Protein AF-A0A7C4BPY7-F1 (afdb_monomer_lite)

Structure (mmCIF, N/CA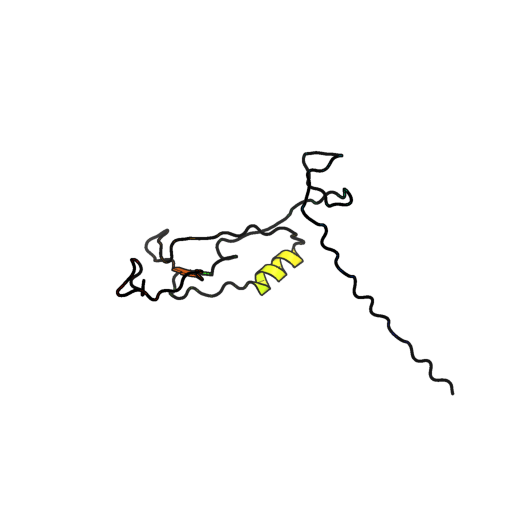/C/O backbone):
data_AF-A0A7C4BPY7-F1
#
_entry.id   AF-A0A7C4BPY7-F1
#
loop_
_atom_site.group_PDB
_atom_site.id
_atom_site.type_symbol
_atom_site.label_atom_id
_atom_site.label_alt_id
_atom_site.label_comp_id
_atom_site.label_asym_id
_atom_site.label_entity_id
_atom_site.label_seq_id
_atom_site.pdbx_PDB_ins_code
_atom_site.Cartn_x
_atom_site.Cartn_y
_atom_site.Cartn_z
_atom_site.occupancy
_atom_site.B_iso_or_equiv
_atom_site.auth_seq_id
_atom_site.auth_comp_id
_atom_site.auth_asym_id
_atom_site.auth_atom_id
_atom_site.pdbx_PDB_model_num
ATOM 1 N N . MET A 1 1 ? -60.120 -6.541 -10.949 1.00 37.84 1 MET A N 1
ATOM 2 C CA . MET A 1 1 ? -58.730 -6.942 -11.241 1.00 37.84 1 MET A CA 1
ATOM 3 C C . MET A 1 1 ? -57.842 -5.765 -10.867 1.00 37.84 1 MET A C 1
ATOM 5 O O . MET A 1 1 ? -57.747 -4.825 -11.639 1.00 37.84 1 MET A O 1
ATOM 9 N N . MET A 1 2 ? -57.350 -5.741 -9.625 1.00 36.25 2 MET A N 1
ATOM 10 C CA . MET A 1 2 ? -56.453 -4.701 -9.107 1.00 36.25 2 MET A CA 1
ATOM 11 C C . MET A 1 2 ? -55.034 -5.250 -9.175 1.00 36.25 2 MET A C 1
ATOM 13 O O . MET A 1 2 ? -54.755 -6.281 -8.569 1.00 36.25 2 MET A O 1
ATOM 17 N N . ILE A 1 3 ? -54.175 -4.584 -9.936 1.00 43.22 3 ILE A N 1
ATOM 18 C CA . ILE A 1 3 ? -52.746 -4.876 -9.981 1.00 43.22 3 ILE A CA 1
ATOM 19 C C . ILE A 1 3 ? -52.112 -3.997 -8.902 1.00 43.22 3 ILE A C 1
ATOM 21 O O . ILE A 1 3 ? -52.261 -2.777 -8.927 1.00 43.22 3 ILE A O 1
ATOM 25 N N . LEU A 1 4 ? -51.504 -4.637 -7.907 1.00 40.59 4 LEU A N 1
ATOM 26 C CA . LEU A 1 4 ? -50.766 -3.993 -6.829 1.00 40.59 4 LEU A CA 1
ATOM 27 C C . LEU A 1 4 ? -49.310 -3.860 -7.289 1.00 40.59 4 LEU A C 1
ATOM 29 O O . LEU A 1 4 ? -48.624 -4.868 -7.437 1.00 40.59 4 LEU A O 1
ATOM 33 N N . GLU A 1 5 ? -48.848 -2.638 -7.539 1.00 49.12 5 GLU A N 1
ATOM 34 C CA . GLU A 1 5 ? -47.431 -2.379 -7.805 1.00 49.12 5 GLU A CA 1
ATOM 35 C C . GLU A 1 5 ? -46.677 -2.313 -6.473 1.00 49.12 5 GLU A C 1
ATOM 37 O O . GLU A 1 5 ? -46.934 -1.453 -5.629 1.00 49.12 5 GLU A O 1
ATOM 42 N N . MET A 1 6 ? -45.763 -3.259 -6.263 1.00 48.81 6 MET A N 1
ATOM 43 C CA . MET A 1 6 ? -44.889 -3.297 -5.096 1.00 48.81 6 MET A CA 1
ATOM 44 C C . MET A 1 6 ? -43.634 -2.483 -5.421 1.00 48.81 6 MET A C 1
ATOM 46 O O . MET A 1 6 ? -42.742 -2.953 -6.123 1.00 48.81 6 MET A O 1
ATOM 50 N N . ILE A 1 7 ? -43.577 -1.240 -4.943 1.00 56.16 7 ILE A N 1
ATOM 51 C CA . ILE A 1 7 ? -42.385 -0.395 -5.071 1.00 56.16 7 ILE A CA 1
ATOM 52 C C . ILE A 1 7 ? -41.349 -0.889 -4.056 1.00 56.16 7 ILE A C 1
ATOM 54 O O . ILE A 1 7 ? -41.499 -0.690 -2.851 1.00 56.16 7 ILE A O 1
ATOM 58 N N . PHE A 1 8 ? -40.292 -1.541 -4.542 1.00 51.66 8 PHE A N 1
ATOM 59 C CA . PHE A 1 8 ? -39.089 -1.803 -3.755 1.00 51.66 8 PHE A CA 1
ATOM 60 C C . PHE A 1 8 ? -38.319 -0.487 -3.585 1.00 51.66 8 PHE A C 1
ATOM 62 O O . PHE A 1 8 ? -37.646 -0.018 -4.500 1.00 51.66 8 PHE A O 1
ATOM 69 N N . MET A 1 9 ? -38.430 0.123 -2.407 1.00 53.75 9 MET A N 1
ATOM 70 C CA . MET A 1 9 ? -37.537 1.201 -1.981 1.00 53.75 9 MET A CA 1
ATOM 71 C C . MET A 1 9 ? -36.185 0.580 -1.617 1.00 53.75 9 MET A C 1
ATOM 73 O O . MET A 1 9 ? -36.028 0.006 -0.542 1.00 53.75 9 MET A O 1
ATOM 77 N N . VAL A 1 10 ? -35.210 0.670 -2.521 1.00 53.56 10 VAL A N 1
ATOM 78 C CA . VAL A 1 10 ? -33.807 0.405 -2.187 1.00 53.56 10 VAL A CA 1
ATOM 79 C C . VAL A 1 10 ? -33.286 1.640 -1.461 1.00 53.56 10 VAL A C 1
ATOM 81 O O . VAL A 1 10 ? -33.034 2.675 -2.075 1.00 53.56 10 VAL A O 1
ATOM 84 N N . THR A 1 11 ? -33.167 1.561 -0.138 1.00 54.00 11 THR A N 1
ATOM 85 C CA . THR A 1 11 ? -32.473 2.586 0.642 1.00 54.00 11 THR A CA 1
ATOM 86 C C . THR A 1 11 ? -30.982 2.459 0.364 1.00 54.00 11 THR A C 1
ATOM 88 O O . THR A 1 11 ? -30.343 1.508 0.816 1.00 54.00 11 THR A O 1
ATOM 91 N N . LEU A 1 12 ? -30.423 3.408 -0.384 1.00 55.28 12 LEU A N 1
ATOM 92 C CA . LEU A 1 12 ? -28.982 3.614 -0.411 1.00 55.28 12 LEU A CA 1
ATOM 93 C C . LEU A 1 12 ? -28.589 4.092 0.988 1.00 55.28 12 LEU A C 1
ATOM 95 O O . LEU A 1 12 ? -28.959 5.193 1.391 1.00 55.28 12 LEU A O 1
ATOM 99 N N . ALA A 1 13 ? -27.911 3.244 1.761 1.00 57.44 13 ALA A N 1
ATOM 100 C CA . ALA A 1 13 ? -27.262 3.707 2.974 1.00 57.44 13 ALA A CA 1
ATOM 101 C C . ALA A 1 13 ? -26.201 4.726 2.546 1.00 57.44 13 ALA A C 1
ATOM 103 O O . ALA A 1 13 ? -25.224 4.362 1.890 1.00 57.44 13 ALA A O 1
ATOM 104 N N . GLU A 1 14 ? -26.401 6.003 2.874 1.00 55.84 14 GLU A N 1
ATOM 105 C CA . GLU A 1 14 ? -25.303 6.957 2.828 1.00 55.84 14 GLU A CA 1
ATOM 106 C C . GLU A 1 14 ? -24.265 6.477 3.838 1.00 55.84 14 GLU A C 1
ATOM 108 O O . GLU A 1 14 ? -24.469 6.546 5.052 1.00 55.84 14 GLU A O 1
ATOM 113 N N . TYR A 1 15 ? -23.162 5.926 3.337 1.00 59.84 15 TYR A N 1
ATOM 114 C CA . TYR A 1 15 ? -22.024 5.606 4.176 1.00 59.84 15 TYR A CA 1
ATOM 115 C C . TYR A 1 15 ? -21.367 6.929 4.568 1.00 59.84 15 TYR A C 1
ATOM 117 O O . TYR A 1 15 ? -20.473 7.433 3.887 1.00 59.84 15 TYR A O 1
ATOM 125 N N . SER A 1 16 ? -21.873 7.542 5.639 1.00 73.00 16 SER A N 1
ATOM 126 C CA . SER A 1 16 ? -21.231 8.707 6.230 1.00 73.00 16 SER A CA 1
ATOM 127 C C . SER A 1 16 ? -19.842 8.282 6.681 1.00 73.00 16 SER A C 1
ATOM 129 O O . SER A 1 16 ? -19.692 7.346 7.468 1.00 73.00 16 SER A O 1
ATOM 131 N N . ALA A 1 17 ? -18.815 8.963 6.176 1.00 77.75 17 ALA A N 1
ATOM 132 C CA . ALA A 1 17 ? -17.462 8.731 6.642 1.00 77.75 17 ALA A CA 1
ATOM 133 C C . ALA A 1 17 ? -17.425 8.916 8.167 1.00 77.75 17 ALA A C 1
ATOM 135 O O . ALA A 1 17 ? -17.873 9.938 8.687 1.00 77.75 17 ALA A O 1
ATOM 136 N N . MET A 1 18 ? -16.850 7.946 8.879 1.00 84.75 18 MET A N 1
ATOM 137 C CA . MET A 1 18 ? -16.722 7.966 10.345 1.00 84.75 18 MET A CA 1
ATOM 138 C C . MET A 1 18 ? -15.838 9.117 10.864 1.00 84.75 18 MET A C 1
ATOM 140 O O . MET A 1 18 ? -15.734 9.326 12.070 1.00 84.75 18 MET A O 1
ATOM 144 N N . GLY A 1 19 ? -15.202 9.869 9.960 1.00 87.94 19 GLY A N 1
ATOM 145 C CA . GLY A 1 19 ? -14.168 10.854 10.254 1.00 87.94 19 GLY A CA 1
ATOM 146 C C . GLY A 1 19 ? -12.832 10.209 10.643 1.00 87.94 19 GLY A C 1
ATOM 147 O O . GLY A 1 19 ? -12.679 8.989 10.565 1.00 87.94 19 GLY A O 1
ATOM 148 N N . PRO A 1 20 ? -11.828 11.019 11.021 1.00 94.00 20 PRO A N 1
ATOM 149 C CA . PRO A 1 20 ? -10.547 10.506 11.490 1.00 94.00 20 PRO A CA 1
ATOM 150 C C . PRO A 1 20 ? -10.704 9.696 12.780 1.00 94.00 20 PRO A C 1
ATOM 152 O O . PRO A 1 20 ? -11.425 10.109 13.688 1.00 94.00 20 PRO A O 1
ATOM 155 N N . LEU A 1 21 ? -9.968 8.589 12.883 1.00 95.62 21 LEU A N 1
ATOM 156 C CA . LEU A 1 21 ? -9.876 7.818 14.120 1.00 95.62 21 LEU A CA 1
ATOM 157 C C . LEU A 1 21 ? -9.234 8.656 15.232 1.00 95.62 21 LEU A C 1
ATOM 159 O O . LEU A 1 21 ? -8.247 9.361 15.009 1.00 95.62 21 LEU A O 1
ATOM 163 N N . LYS A 1 22 ? -9.775 8.540 16.442 1.00 96.25 22 LYS A N 1
ATOM 164 C CA . LYS A 1 22 ? -9.269 9.188 17.659 1.00 96.25 22 LYS A CA 1
ATOM 165 C C . LYS A 1 22 ? -8.825 8.133 18.661 1.00 96.25 22 LYS A C 1
ATOM 167 O O . LYS A 1 22 ? -9.180 6.967 18.538 1.00 96.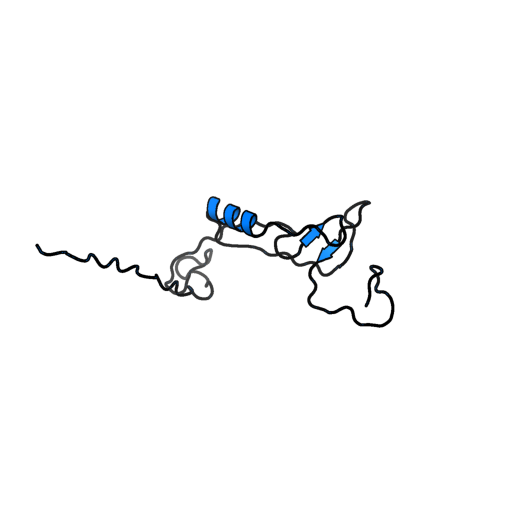25 22 LYS A O 1
ATOM 172 N N . VAL A 1 23 ? -8.045 8.527 19.662 1.00 97.31 23 VAL A N 1
ATOM 173 C CA . VAL A 1 23 ? -7.784 7.662 20.823 1.00 97.31 23 VAL A CA 1
ATOM 174 C C . VAL A 1 23 ? -9.097 7.492 21.599 1.00 97.31 23 VAL A C 1
ATOM 176 O O . VAL A 1 23 ? -9.793 8.479 21.820 1.00 97.31 23 VAL A O 1
ATOM 179 N N . SER A 1 24 ? -9.448 6.264 21.987 1.00 97.25 24 SER A N 1
ATOM 180 C CA . SER A 1 24 ? -10.655 5.983 22.779 1.00 97.25 24 SER A CA 1
ATOM 181 C C . SER A 1 24 ? -10.554 6.590 24.186 1.00 97.25 24 SER A C 1
ATOM 183 O O . SER A 1 24 ? -9.530 6.440 24.857 1.00 97.25 24 SER A O 1
ATOM 185 N N . GLU A 1 25 ? -11.625 7.253 24.638 1.00 96.25 25 GLU A N 1
ATOM 186 C CA . GLU A 1 25 ? -11.713 7.855 25.980 1.00 96.25 25 GLU A CA 1
ATOM 187 C C . GLU A 1 25 ? -11.825 6.792 27.085 1.00 96.25 25 GLU A C 1
ATOM 189 O O . GLU A 1 25 ? -11.195 6.926 28.134 1.00 96.25 25 GLU A O 1
ATOM 194 N N . ASP A 1 26 ? -12.552 5.700 26.823 1.00 96.06 26 ASP A N 1
ATOM 195 C CA . ASP A 1 26 ? -12.736 4.590 27.768 1.00 96.06 26 ASP A CA 1
ATOM 196 C C . ASP A 1 26 ? -11.463 3.746 27.937 1.00 96.06 26 ASP A C 1
ATOM 198 O O . ASP A 1 26 ? -11.197 3.196 29.010 1.00 96.06 26 ASP A O 1
ATOM 202 N N . ASN A 1 27 ? -10.666 3.607 26.870 1.00 96.88 27 ASN A N 1
ATOM 203 C CA . ASN A 1 27 ? -9.405 2.875 26.910 1.00 96.88 27 ASN A CA 1
ATOM 204 C C . ASN A 1 27 ? -8.392 3.409 25.878 1.00 96.88 27 ASN A C 1
ATOM 206 O O . ASN A 1 27 ? -8.471 3.051 24.699 1.00 96.88 27 ASN A O 1
ATOM 210 N N . PRO A 1 28 ? -7.343 4.136 26.309 1.00 97.00 28 PRO A N 1
ATOM 211 C CA . PRO A 1 28 ? -6.417 4.818 25.404 1.00 97.00 28 PRO A CA 1
ATOM 212 C C . PRO A 1 28 ? -5.486 3.883 24.612 1.00 97.00 28 PRO A C 1
ATOM 214 O O . PRO A 1 28 ? -4.629 4.350 23.866 1.00 97.00 28 PRO A O 1
ATOM 217 N N . ARG A 1 29 ? -5.616 2.557 24.768 1.00 97.19 29 ARG A N 1
ATOM 218 C CA . ARG A 1 29 ? -4.911 1.562 23.944 1.00 97.19 29 ARG A CA 1
ATOM 219 C C . ARG A 1 29 ? -5.582 1.313 22.593 1.00 97.19 29 ARG A C 1
ATOM 221 O O . ARG A 1 29 ? -4.974 0.662 21.748 1.00 97.19 29 ARG A O 1
ATOM 228 N N . TYR A 1 30 ? -6.814 1.781 22.404 1.00 97.44 30 TYR A N 1
ATOM 229 C CA . TYR A 1 30 ? -7.595 1.553 21.193 1.00 97.44 30 TYR A CA 1
ATOM 230 C C . TYR A 1 30 ? -7.917 2.856 20.466 1.00 97.44 30 TYR A C 1
ATOM 232 O O . TYR A 1 30 ? -7.967 3.932 21.067 1.00 97.44 30 TYR A O 1
ATOM 240 N N . PHE A 1 31 ? -8.183 2.732 19.168 1.00 97.50 31 PHE A N 1
ATOM 241 C CA . PHE A 1 31 ? -8.820 3.788 18.396 1.00 97.50 31 PHE A CA 1
ATOM 242 C C . PHE A 1 31 ? -10.340 3.732 18.556 1.00 97.50 31 PHE A C 1
ATOM 244 O O . PHE A 1 31 ? -10.902 2.668 18.817 1.00 97.50 31 PHE A O 1
ATOM 251 N N . ALA A 1 32 ? -10.998 4.868 18.361 1.00 96.50 32 ALA A N 1
ATOM 252 C CA . ALA A 1 32 ? -12.442 4.993 18.263 1.00 96.50 32 ALA A CA 1
ATOM 253 C C . ALA A 1 32 ? -12.842 5.904 17.094 1.00 96.50 32 ALA A C 1
ATOM 255 O O . ALA A 1 32 ? -12.054 6.751 16.657 1.00 96.50 32 ALA A O 1
ATOM 256 N N . ASP A 1 33 ? -14.058 5.713 16.588 1.00 93.50 33 ASP A N 1
ATOM 257 C CA . ASP A 1 33 ? -14.689 6.636 15.646 1.00 93.50 33 ASP A CA 1
ATOM 258 C C . ASP A 1 33 ? -15.247 7.890 16.351 1.00 93.50 33 ASP A C 1
ATOM 260 O O . ASP A 1 33 ? -15.042 8.112 17.548 1.00 93.50 33 ASP A O 1
ATOM 264 N N . ASN A 1 34 ? -15.933 8.749 15.593 1.00 91.69 34 ASN A N 1
ATOM 265 C CA . ASN A 1 34 ? -16.525 9.975 16.127 1.00 91.69 34 ASN A CA 1
ATOM 266 C C . ASN A 1 34 ? -17.668 9.748 17.128 1.00 91.69 34 ASN A C 1
ATOM 268 O O . ASN A 1 34 ? -17.929 10.657 17.914 1.00 91.69 34 ASN A O 1
ATOM 272 N N . ASP A 1 35 ? -18.295 8.570 17.130 1.00 91.00 35 ASP A N 1
ATOM 273 C CA . ASP A 1 35 ? -19.362 8.204 18.066 1.00 91.00 35 ASP A CA 1
ATOM 274 C C . ASP A 1 35 ? -18.805 7.527 19.334 1.00 91.00 35 ASP A C 1
ATOM 276 O O . ASP A 1 35 ? -19.558 7.143 20.229 1.00 91.00 35 ASP A O 1
ATOM 280 N N . GLY A 1 36 ? -17.476 7.379 19.429 1.00 91.81 36 GLY A N 1
ATOM 281 C CA . GLY A 1 36 ? -16.788 6.733 20.547 1.00 91.81 36 GLY A CA 1
ATOM 282 C C . GLY A 1 36 ? -16.725 5.208 20.436 1.00 91.81 36 GLY A C 1
ATOM 283 O O . GLY A 1 36 ? -16.214 4.545 21.342 1.00 91.81 36 GLY A O 1
ATOM 284 N N . LYS A 1 37 ? -17.189 4.620 19.327 1.00 93.81 37 LYS A N 1
ATOM 285 C CA . LYS A 1 37 ? -17.131 3.172 19.116 1.00 93.81 37 LYS A CA 1
ATOM 286 C C . LYS A 1 37 ? -15.694 2.748 18.841 1.00 93.81 37 LYS A C 1
ATOM 288 O O . LYS A 1 37 ? -15.038 3.266 17.941 1.00 93.81 37 LYS A O 1
ATOM 293 N N . VAL A 1 38 ? -15.219 1.754 19.591 1.00 96.44 38 VAL A N 1
ATOM 294 C CA . VAL A 1 38 ? -13.873 1.192 19.425 1.00 96.44 38 VAL A CA 1
ATOM 295 C C . VAL A 1 38 ? -13.706 0.554 18.045 1.00 96.44 38 VAL A C 1
ATOM 297 O O . VAL A 1 38 ? -14.515 -0.275 17.624 1.00 96.44 38 VAL A O 1
ATOM 300 N N . ILE A 1 39 ? -12.601 0.896 17.383 1.00 95.25 39 ILE A N 1
ATOM 301 C CA . ILE A 1 39 ? -12.173 0.343 16.100 1.00 95.25 39 ILE A CA 1
ATOM 302 C C . ILE A 1 39 ? -10.870 -0.430 16.311 1.00 95.25 39 ILE A C 1
ATOM 304 O O . ILE A 1 39 ? -9.833 0.133 16.670 1.00 95.25 39 ILE A O 1
ATOM 308 N N . TYR A 1 40 ? -10.921 -1.739 16.072 1.00 94.19 40 TYR A N 1
ATOM 309 C CA . TYR A 1 40 ? -9.745 -2.603 16.083 1.00 94.19 40 TYR A CA 1
ATOM 310 C C . TYR A 1 40 ? -9.197 -2.738 14.661 1.00 94.19 40 TYR A C 1
ATOM 312 O O . TYR A 1 40 ? -9.890 -3.238 13.774 1.00 94.19 40 TYR A O 1
ATOM 320 N N . LEU A 1 41 ? -7.972 -2.258 14.439 1.00 95.56 41 LEU A N 1
ATOM 321 C CA . LEU A 1 41 ? -7.348 -2.278 13.119 1.00 95.56 41 LEU A CA 1
ATOM 322 C C . LEU A 1 41 ? -6.768 -3.658 12.827 1.00 95.56 41 LEU A C 1
ATOM 324 O O . LEU A 1 41 ? -5.873 -4.125 13.531 1.00 95.56 41 LEU A O 1
ATOM 328 N N . THR A 1 42 ? -7.249 -4.280 11.758 1.00 96.62 42 THR A N 1
ATOM 329 C CA . THR A 1 42 ? -6.682 -5.512 11.213 1.00 96.62 42 THR A CA 1
ATOM 330 C C . THR A 1 42 ? -6.418 -5.314 9.732 1.00 96.62 42 THR A C 1
ATOM 332 O O . THR A 1 42 ? -7.224 -4.723 9.013 1.00 96.62 42 THR A O 1
ATOM 335 N N . GLY A 1 43 ? -5.260 -5.769 9.276 1.00 96.31 43 GLY A N 1
ATOM 336 C CA . GLY A 1 43 ? -4.827 -5.528 7.912 1.00 96.31 43 GLY A CA 1
ATOM 337 C C . GLY A 1 43 ? -3.729 -6.473 7.476 1.00 96.31 43 GLY A C 1
ATOM 338 O O . GLY A 1 43 ? -3.046 -7.081 8.302 1.00 96.31 43 GLY A O 1
ATOM 339 N N . ALA A 1 44 ? -3.522 -6.516 6.168 1.00 95.94 44 ALA A N 1
ATOM 340 C CA . ALA A 1 44 ? -2.408 -7.186 5.519 1.00 95.94 44 ALA A CA 1
ATOM 341 C C . ALA A 1 44 ? -1.736 -6.219 4.541 1.00 95.94 44 ALA A C 1
ATOM 343 O O . ALA A 1 44 ? -2.368 -5.282 4.054 1.00 95.94 44 ALA A O 1
ATOM 344 N N . HIS A 1 45 ? -0.457 -6.427 4.233 1.00 96.00 45 HIS A N 1
ATOM 345 C CA . HIS A 1 45 ? 0.258 -5.602 3.261 1.00 96.00 45 HIS A CA 1
ATOM 346 C C . HIS A 1 45 ? 1.297 -6.399 2.477 1.00 96.00 45 HIS A C 1
ATOM 348 O O . HIS A 1 45 ? 1.854 -7.382 2.967 1.00 96.00 45 HIS A O 1
ATOM 354 N N . THR A 1 46 ? 1.628 -5.903 1.288 1.00 94.25 46 THR A N 1
ATOM 355 C CA . THR A 1 46 ? 2.764 -6.364 0.477 1.00 94.25 46 THR A CA 1
ATOM 356 C C . THR A 1 46 ? 3.614 -5.153 0.082 1.00 94.25 46 THR A C 1
ATOM 358 O O . THR A 1 46 ? 3.232 -4.019 0.362 1.00 94.25 46 THR A O 1
ATOM 361 N N . TRP A 1 47 ? 4.771 -5.368 -0.543 1.00 93.62 47 TRP A N 1
ATOM 362 C CA . TRP A 1 47 ? 5.584 -4.270 -1.082 1.00 93.62 47 TRP A CA 1
ATOM 363 C C . TRP A 1 47 ? 4.917 -3.567 -2.269 1.00 93.62 47 TRP A C 1
ATOM 365 O O . TRP A 1 47 ? 5.111 -2.371 -2.461 1.00 93.62 47 TRP A O 1
ATOM 375 N N . ASN A 1 48 ? 4.104 -4.301 -3.028 1.00 95.12 48 ASN A N 1
ATOM 376 C CA . ASN A 1 48 ? 3.611 -3.865 -4.330 1.00 95.12 48 ASN A CA 1
ATOM 377 C C . ASN A 1 48 ? 2.216 -3.228 -4.273 1.00 95.12 48 ASN A C 1
ATOM 379 O O . ASN A 1 48 ? 1.679 -2.811 -5.291 1.00 95.12 48 ASN A O 1
ATOM 383 N N . ASN A 1 49 ? 1.601 -3.160 -3.090 1.00 94.62 49 ASN A N 1
ATOM 384 C CA . ASN A 1 49 ? 0.214 -2.716 -2.939 1.00 94.62 49 ASN A CA 1
ATOM 385 C C . ASN A 1 49 ? 0.009 -1.197 -3.124 1.00 94.62 49 ASN A C 1
ATOM 387 O O . ASN A 1 49 ? -1.109 -0.718 -2.964 1.00 94.62 49 ASN A O 1
ATOM 391 N N . LEU A 1 50 ? 1.064 -0.443 -3.449 1.00 95.25 50 LEU A N 1
ATOM 392 C CA . LEU A 1 50 ? 0.994 0.966 -3.865 1.00 95.25 50 LEU A CA 1
ATOM 393 C C . LEU A 1 50 ? 1.734 1.236 -5.179 1.00 95.25 50 LEU A C 1
ATOM 395 O O . LEU A 1 50 ? 1.283 2.063 -5.968 1.00 95.25 50 LEU A O 1
ATOM 399 N N . LYS A 1 51 ? 2.883 0.588 -5.394 1.00 94.88 51 LYS A N 1
ATOM 400 C CA . LYS A 1 51 ? 3.658 0.673 -6.634 1.00 94.88 51 LYS A CA 1
ATOM 401 C C . LYS A 1 51 ? 3.899 -0.717 -7.182 1.00 94.88 51 LYS A C 1
ATOM 403 O O . LYS A 1 51 ? 4.272 -1.612 -6.431 1.00 94.88 51 LYS A O 1
ATOM 408 N N . ASP A 1 52 ? 3.782 -0.866 -8.489 1.00 96.62 52 ASP A N 1
ATOM 409 C CA . ASP A 1 52 ? 4.170 -2.085 -9.175 1.00 96.62 52 ASP A CA 1
ATOM 410 C C . ASP A 1 52 ? 5.680 -2.256 -9.052 1.00 96.62 52 ASP A C 1
ATOM 412 O O . ASP A 1 52 ? 6.444 -1.332 -9.337 1.00 96.62 52 ASP A O 1
ATOM 416 N N . MET A 1 53 ? 6.124 -3.430 -8.598 1.00 95.56 53 MET A N 1
ATOM 417 C CA . MET A 1 53 ? 7.544 -3.755 -8.487 1.00 95.56 53 MET A CA 1
ATOM 418 C C . MET A 1 53 ? 7.818 -5.155 -9.026 1.00 95.56 53 MET A C 1
ATOM 420 O O . MET A 1 53 ? 7.089 -6.104 -8.732 1.00 95.56 53 MET A O 1
ATOM 424 N N . GLY A 1 54 ? 8.889 -5.314 -9.798 1.00 94.81 54 GLY A N 1
ATOM 425 C CA . GLY A 1 54 ? 9.201 -6.600 -10.416 1.00 94.81 54 GLY A CA 1
ATOM 426 C C . GLY A 1 54 ? 10.521 -6.618 -11.172 1.00 94.81 54 GLY A C 1
ATOM 427 O O . GLY A 1 54 ? 11.215 -5.615 -11.279 1.00 94.81 54 GLY A O 1
ATOM 428 N N . ASN A 1 55 ? 10.874 -7.783 -11.707 1.00 95.06 55 ASN A N 1
ATOM 429 C CA . ASN A 1 55 ? 12.125 -8.016 -12.441 1.00 95.06 55 ASN A CA 1
ATOM 430 C C . ASN A 1 55 ? 12.057 -7.644 -13.938 1.00 95.06 55 ASN A C 1
ATOM 432 O O . ASN A 1 55 ? 12.993 -7.912 -14.690 1.00 95.06 55 ASN A O 1
ATOM 436 N N . THR A 1 56 ? 10.946 -7.052 -14.373 1.00 95.25 56 THR A N 1
ATOM 437 C CA . THR A 1 56 ? 10.672 -6.616 -15.747 1.00 95.25 56 THR A CA 1
ATOM 438 C C . THR A 1 56 ? 10.527 -5.101 -15.797 1.00 95.25 56 THR A C 1
ATOM 440 O O . THR A 1 56 ? 10.277 -4.475 -14.770 1.00 95.25 56 THR A O 1
ATOM 443 N N . ASP A 1 57 ? 10.721 -4.519 -16.980 1.00 93.50 57 ASP A N 1
ATOM 444 C CA . ASP A 1 57 ? 10.593 -3.081 -17.211 1.00 93.50 57 ASP A CA 1
ATOM 445 C C . ASP A 1 57 ? 9.691 -2.821 -18.438 1.00 93.50 57 ASP A C 1
ATOM 447 O O . ASP A 1 57 ? 10.149 -3.041 -19.566 1.00 93.50 57 ASP A O 1
ATOM 451 N N . PRO A 1 58 ? 8.419 -2.408 -18.256 1.00 94.06 58 PRO A N 1
ATOM 452 C CA . PRO A 1 58 ? 7.753 -2.117 -16.979 1.00 94.06 58 PRO A CA 1
ATOM 453 C C . PRO A 1 58 ? 7.543 -3.361 -16.093 1.00 94.06 58 PRO A C 1
ATOM 455 O O . PRO A 1 58 ? 7.435 -4.472 -16.628 1.00 94.06 58 PRO A O 1
ATOM 458 N N . PRO A 1 59 ? 7.481 -3.217 -14.754 1.00 96.25 59 PRO A N 1
ATOM 459 C CA . PRO A 1 59 ? 7.096 -4.307 -13.870 1.00 96.25 59 PRO A CA 1
ATOM 460 C C . PRO A 1 59 ? 5.654 -4.749 -14.144 1.00 96.25 59 PRO A C 1
ATOM 462 O O . PRO A 1 59 ? 4.815 -3.998 -14.637 1.00 96.25 59 PRO A O 1
ATOM 465 N N . ARG A 1 60 ? 5.344 -6.001 -13.803 1.00 96.69 60 ARG A N 1
ATOM 466 C CA . ARG A 1 60 ? 3.973 -6.507 -13.892 1.00 96.69 60 ARG A CA 1
ATOM 467 C C . ARG A 1 60 ? 3.061 -5.717 -12.949 1.00 96.69 60 ARG A C 1
ATOM 469 O O . ARG A 1 60 ? 3.373 -5.611 -11.764 1.00 96.69 60 ARG A O 1
ATOM 476 N N . ALA A 1 61 ? 1.914 -5.290 -13.474 1.00 96.94 61 ALA A N 1
ATOM 477 C CA . ALA A 1 61 ? 0.853 -4.673 -12.691 1.00 96.94 61 ALA A CA 1
ATOM 478 C C . ALA A 1 61 ? 0.413 -5.573 -11.525 1.00 96.94 61 ALA A C 1
ATOM 480 O O . ALA A 1 61 ? 0.180 -6.778 -11.702 1.00 96.94 61 ALA A O 1
ATOM 481 N N . PHE A 1 62 ? 0.309 -4.985 -10.340 1.00 96.69 62 PHE A N 1
ATOM 482 C CA . PHE A 1 62 ? -0.225 -5.617 -9.148 1.00 96.69 62 PHE A CA 1
ATOM 483 C C . PHE A 1 62 ? -1.731 -5.846 -9.310 1.00 96.69 62 PHE A C 1
ATOM 485 O O . PHE A 1 62 ? -2.468 -4.964 -9.749 1.00 96.69 62 PHE A O 1
ATOM 492 N N . ASP A 1 63 ? -2.191 -7.042 -8.947 1.00 97.38 63 ASP A N 1
ATOM 493 C CA . ASP A 1 63 ? -3.614 -7.380 -8.947 1.00 97.38 63 ASP A CA 1
ATOM 494 C C . ASP A 1 63 ? -4.297 -6.734 -7.734 1.00 97.38 63 ASP A C 1
ATOM 496 O O . ASP A 1 63 ? -4.423 -7.334 -6.665 1.00 97.38 63 ASP A O 1
ATOM 500 N N . TYR A 1 64 ? -4.645 -5.455 -7.880 1.00 96.62 64 TYR A N 1
ATOM 501 C CA . TYR A 1 64 ? -5.222 -4.676 -6.790 1.00 96.62 64 TYR A CA 1
ATOM 502 C C . TYR A 1 64 ? -6.650 -5.119 -6.463 1.00 96.62 64 TYR A C 1
ATOM 504 O O . TYR A 1 64 ? -7.011 -5.135 -5.292 1.00 96.62 64 TYR A O 1
ATOM 512 N N . GLU A 1 65 ? -7.435 -5.526 -7.464 1.00 98.06 65 GLU A N 1
ATOM 513 C CA . GLU A 1 65 ? -8.792 -6.049 -7.257 1.00 98.06 65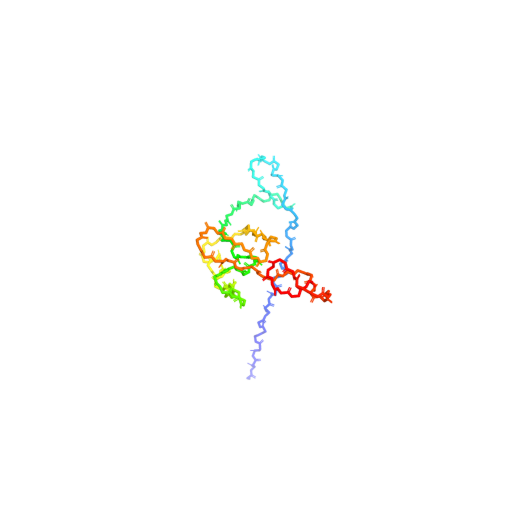 GLU A CA 1
ATOM 514 C C . GLU A 1 65 ? -8.747 -7.347 -6.447 1.00 98.06 65 GLU A C 1
ATOM 516 O O . GLU A 1 65 ? -9.340 -7.408 -5.373 1.00 98.06 65 GLU A O 1
ATOM 521 N N . GLY A 1 66 ? -7.935 -8.327 -6.864 1.00 98.12 66 GLY A N 1
ATOM 522 C CA . GLY A 1 66 ? -7.764 -9.567 -6.104 1.00 98.12 66 GLY A CA 1
ATOM 523 C C . GLY A 1 66 ? -7.182 -9.344 -4.703 1.00 98.12 66 GLY A C 1
ATOM 524 O O . GLY A 1 66 ? -7.497 -10.078 -3.765 1.00 98.12 66 GLY A O 1
ATOM 525 N N . TYR A 1 67 ? -6.356 -8.310 -4.518 1.00 97.62 67 TYR A N 1
ATOM 526 C CA . TYR A 1 67 ? -5.892 -7.910 -3.191 1.00 97.62 67 TYR A CA 1
ATOM 527 C C . TYR A 1 67 ? -7.019 -7.343 -2.319 1.00 97.62 67 TYR A C 1
ATOM 529 O O . TYR A 1 67 ? -7.078 -7.689 -1.142 1.00 97.62 67 TYR A O 1
ATOM 537 N N . LEU A 1 68 ? -7.911 -6.509 -2.862 1.00 97.44 68 LEU A N 1
ATOM 538 C CA . LEU A 1 68 ? -9.075 -6.009 -2.123 1.00 97.44 68 LEU A CA 1
ATOM 539 C C . LEU A 1 68 ? -10.045 -7.142 -1.771 1.00 97.44 68 LEU A C 1
ATOM 541 O O . LEU A 1 68 ? -10.445 -7.225 -0.613 1.00 97.44 68 LEU A O 1
ATOM 545 N N . ASP A 1 69 ? -10.324 -8.053 -2.708 1.00 98.38 69 ASP A N 1
ATOM 546 C CA . ASP A 1 69 ? -11.148 -9.244 -2.460 1.00 98.38 69 ASP A CA 1
ATOM 547 C C . ASP A 1 69 ? -10.573 -10.081 -1.308 1.00 98.38 69 ASP A C 1
ATOM 549 O O . ASP A 1 69 ? -11.289 -10.472 -0.387 1.00 98.38 69 ASP A O 1
ATOM 553 N N . PHE A 1 70 ? -9.252 -10.290 -1.303 1.00 97.75 70 PHE A N 1
ATOM 554 C CA . PHE A 1 70 ? -8.552 -10.959 -0.208 1.00 97.75 70 PHE A CA 1
ATOM 555 C C . PHE A 1 70 ? -8.719 -10.217 1.130 1.00 97.75 70 PHE A C 1
ATOM 557 O O . PHE A 1 70 ? -8.956 -10.841 2.164 1.00 97.75 70 PHE A O 1
ATOM 564 N N . LEU A 1 71 ? -8.592 -8.886 1.149 1.00 97.81 71 LEU A N 1
ATOM 565 C CA . LEU A 1 71 ? -8.773 -8.115 2.382 1.00 97.81 71 LEU A CA 1
ATOM 566 C C . LEU A 1 71 ? -10.209 -8.224 2.910 1.00 97.81 71 LEU A C 1
ATOM 568 O O . LEU A 1 71 ? -10.392 -8.379 4.119 1.00 97.81 71 LEU A O 1
ATOM 572 N N . GLU A 1 72 ? -11.206 -8.175 2.028 1.00 97.56 72 GLU A N 1
ATOM 573 C CA . GLU A 1 72 ? -12.612 -8.350 2.393 1.00 97.56 72 GLU A CA 1
ATOM 574 C C . GLU A 1 72 ? -12.892 -9.761 2.920 1.00 97.56 72 GLU A C 1
ATOM 576 O O . GLU A 1 72 ? -13.494 -9.900 3.987 1.00 97.56 72 GLU A O 1
ATOM 581 N N . GLU A 1 73 ? -12.388 -10.803 2.247 1.00 98.31 73 GLU A N 1
ATOM 582 C CA . GLU A 1 73 ? -12.552 -12.206 2.653 1.00 98.31 73 GLU A CA 1
ATOM 583 C C . GLU A 1 73 ? -12.081 -12.443 4.099 1.00 98.31 73 GLU A C 1
ATOM 585 O O . GLU A 1 73 ? -12.733 -13.150 4.874 1.00 98.31 73 GLU A O 1
ATOM 590 N N . TYR A 1 74 ? -10.984 -11.793 4.502 1.00 97.56 74 TYR A N 1
ATOM 591 C CA . TYR A 1 74 ? -10.418 -11.901 5.849 1.00 97.56 74 TYR A CA 1
ATOM 592 C C . TYR A 1 74 ? -10.842 -10.780 6.814 1.00 97.56 74 TYR A C 1
ATOM 594 O O . TYR A 1 74 ? -10.322 -10.709 7.930 1.00 97.56 74 TYR A O 1
ATOM 602 N N . ASN A 1 75 ? -11.834 -9.958 6.451 1.00 96.94 75 ASN A N 1
ATOM 603 C CA . ASN A 1 75 ? -12.383 -8.865 7.267 1.00 96.94 75 ASN A CA 1
ATOM 604 C C . ASN A 1 75 ? -11.337 -7.817 7.703 1.00 96.94 75 ASN A C 1
ATOM 606 O O . ASN A 1 75 ? -11.381 -7.290 8.820 1.00 96.94 75 ASN A O 1
ATOM 610 N N . HIS A 1 76 ? -10.385 -7.508 6.825 1.00 98.06 76 HIS A N 1
ATOM 611 C CA . HIS A 1 76 ? -9.418 -6.439 7.036 1.00 98.06 76 HIS A CA 1
ATOM 612 C C . HIS A 1 76 ? -10.041 -5.058 6.802 1.00 98.06 76 HIS A C 1
ATOM 614 O O . HIS A 1 76 ? -10.809 -4.841 5.872 1.00 98.06 76 HIS A O 1
ATOM 620 N N . ASN A 1 77 ? -9.684 -4.098 7.656 1.00 95.50 77 ASN A N 1
ATOM 621 C CA . ASN A 1 77 ? -10.199 -2.722 7.643 1.00 95.50 77 ASN A CA 1
ATOM 622 C C . ASN A 1 77 ? -9.082 -1.665 7.597 1.00 95.50 77 ASN A C 1
ATOM 624 O O . ASN A 1 77 ? -9.334 -0.469 7.747 1.00 95.50 77 ASN A O 1
ATOM 628 N N . PHE A 1 78 ? -7.838 -2.109 7.416 1.00 95.69 78 PHE A N 1
ATOM 629 C CA . PHE A 1 78 ? -6.651 -1.273 7.375 1.00 95.69 78 PHE A CA 1
ATOM 630 C C . PHE A 1 78 ? -5.671 -1.783 6.316 1.00 95.69 78 PHE A C 1
ATOM 632 O O . PHE A 1 78 ? -5.390 -2.978 6.236 1.00 95.69 78 PHE A O 1
ATOM 639 N N . ILE A 1 79 ? -5.092 -0.858 5.548 1.00 95.94 79 ILE A N 1
ATOM 640 C CA . ILE A 1 79 ? -4.045 -1.145 4.567 1.00 95.94 79 ILE A CA 1
ATOM 641 C C . ILE A 1 79 ? -2.833 -0.272 4.877 1.00 95.94 79 ILE A C 1
ATOM 643 O O . ILE A 1 79 ? -2.932 0.954 4.930 1.00 95.94 79 ILE A O 1
ATOM 647 N N . ARG A 1 80 ? -1.662 -0.899 5.030 1.00 95.62 80 ARG A N 1
ATOM 648 C CA . ARG A 1 80 ? -0.375 -0.194 5.004 1.00 95.62 80 ARG A CA 1
ATOM 649 C C . ARG A 1 80 ? 0.165 -0.211 3.580 1.00 95.62 80 ARG A C 1
ATOM 651 O O . ARG A 1 80 ? 0.395 -1.283 3.029 1.00 95.62 80 ARG A O 1
ATOM 658 N N . LEU A 1 81 ? 0.418 0.968 3.033 1.00 95.56 81 LEU A N 1
ATOM 659 C CA . LEU A 1 81 ? 0.977 1.155 1.698 1.00 95.56 81 LEU A CA 1
ATOM 660 C C . LEU A 1 81 ? 2.484 1.430 1.784 1.00 95.56 81 LEU A C 1
ATOM 662 O O . LEU A 1 81 ? 2.927 2.169 2.668 1.00 95.56 81 LEU A O 1
ATOM 666 N N . TRP A 1 82 ? 3.265 0.847 0.873 1.00 92.12 82 TRP A N 1
ATOM 667 C CA . TRP A 1 82 ? 4.710 1.068 0.773 1.00 92.12 82 TRP A CA 1
ATOM 668 C C . TRP A 1 82 ? 5.060 1.806 -0.516 1.00 92.12 82 TRP A C 1
ATOM 670 O O . TRP A 1 82 ? 4.747 1.349 -1.607 1.00 92.12 82 TRP A O 1
ATOM 680 N N . THR A 1 83 ? 5.730 2.952 -0.397 1.00 91.94 83 THR A N 1
ATOM 681 C CA . THR A 1 83 ? 6.327 3.639 -1.551 1.00 91.94 83 THR A CA 1
ATOM 682 C C . THR A 1 83 ? 7.797 3.255 -1.697 1.00 91.94 83 THR A C 1
ATOM 684 O O . THR A 1 83 ? 8.431 2.787 -0.749 1.00 91.94 83 THR A O 1
ATOM 687 N N . TRP A 1 84 ? 8.319 3.455 -2.906 1.00 92.94 84 TRP A N 1
ATOM 688 C CA . TRP A 1 84 ? 9.724 3.294 -3.245 1.00 92.94 84 TRP A CA 1
ATOM 689 C C . TRP A 1 84 ? 10.150 4.388 -4.223 1.00 92.94 84 TRP A C 1
ATOM 691 O O . TRP A 1 84 ? 9.482 4.627 -5.233 1.00 92.94 84 TRP A O 1
ATOM 701 N N . GLU A 1 85 ? 11.248 5.073 -3.927 1.00 92.50 85 GLU A N 1
ATOM 702 C CA . GLU A 1 85 ? 11.690 6.265 -4.662 1.00 92.50 85 GLU A CA 1
ATOM 703 C C . GLU A 1 85 ? 12.738 5.938 -5.736 1.00 92.50 85 GLU A C 1
ATOM 705 O O . GLU A 1 85 ? 13.043 6.777 -6.582 1.00 92.50 85 GLU A O 1
ATOM 710 N N . LEU A 1 86 ? 13.265 4.709 -5.737 1.00 93.50 86 LEU A N 1
ATOM 711 C CA . LEU A 1 86 ? 14.216 4.229 -6.737 1.00 93.50 86 LEU A CA 1
ATOM 712 C C . LEU A 1 86 ? 13.479 3.581 -7.909 1.00 93.50 86 LEU A C 1
ATOM 714 O O . LEU A 1 86 ? 12.752 2.607 -7.732 1.00 93.50 86 LEU A O 1
ATOM 718 N N . THR A 1 87 ? 13.718 4.084 -9.118 1.00 94.06 87 THR A N 1
ATOM 719 C CA . THR A 1 87 ? 13.109 3.565 -10.356 1.00 94.06 87 THR A CA 1
ATOM 720 C C . THR A 1 87 ? 13.657 2.199 -10.756 1.00 94.06 87 THR A C 1
ATOM 722 O O . THR A 1 87 ? 12.969 1.407 -11.397 1.00 94.06 87 THR A O 1
ATOM 725 N N . LYS A 1 88 ? 14.897 1.925 -10.348 1.00 94.25 88 LYS A N 1
ATOM 726 C CA . LYS A 1 88 ? 15.622 0.679 -10.556 1.00 94.25 88 LYS A CA 1
ATOM 727 C C . LYS A 1 88 ? 16.558 0.444 -9.375 1.00 94.25 88 LYS A C 1
ATOM 729 O O . LYS A 1 88 ? 17.318 1.336 -9.001 1.00 94.25 88 LYS A O 1
ATOM 734 N N . PHE A 1 89 ? 16.520 -0.745 -8.792 1.00 93.81 89 PHE A N 1
ATOM 735 C CA . PHE A 1 89 ? 17.351 -1.137 -7.653 1.00 93.81 89 PHE A CA 1
ATOM 736 C C . PHE A 1 89 ? 17.649 -2.642 -7.697 1.00 93.81 89 PHE A C 1
ATOM 738 O O . PHE A 1 89 ? 17.257 -3.332 -8.635 1.00 93.81 89 PHE A O 1
ATOM 745 N N . ARG A 1 90 ? 18.407 -3.152 -6.723 1.00 92.25 90 ARG A N 1
ATOM 746 C CA . ARG A 1 90 ? 18.794 -4.566 -6.627 1.00 92.25 90 ARG A CA 1
ATOM 747 C C . ARG A 1 90 ? 18.734 -5.011 -5.170 1.00 92.25 90 ARG A C 1
ATOM 749 O O . ARG A 1 90 ? 19.362 -4.370 -4.330 1.00 92.25 90 ARG A O 1
ATOM 756 N N . TYR A 1 91 ? 17.998 -6.082 -4.882 1.00 85.00 91 TYR A N 1
ATOM 757 C CA . TYR A 1 91 ? 18.138 -6.823 -3.617 1.00 85.00 91 TYR A CA 1
ATOM 758 C C . TYR A 1 91 ? 19.104 -8.002 -3.762 1.00 85.00 91 TYR A C 1
ATOM 760 O O . TYR A 1 91 ? 19.737 -8.404 -2.791 1.00 85.00 91 TYR A O 1
ATOM 768 N N . ASP A 1 92 ? 19.225 -8.526 -4.980 1.00 89.06 92 ASP A N 1
ATOM 769 C CA . ASP A 1 92 ? 20.065 -9.654 -5.353 1.00 89.06 92 ASP A CA 1
ATOM 770 C C . ASP A 1 92 ? 20.790 -9.361 -6.685 1.00 89.06 92 ASP A C 1
ATOM 772 O O . ASP A 1 92 ? 20.984 -8.206 -7.081 1.00 89.06 92 ASP A O 1
ATOM 776 N N . GLU A 1 93 ? 21.231 -10.403 -7.387 1.00 90.81 93 GLU A N 1
ATOM 777 C CA . GLU A 1 93 ? 21.907 -10.281 -8.682 1.00 90.81 93 GLU A CA 1
ATOM 778 C C . GLU A 1 93 ? 20.992 -9.764 -9.810 1.00 90.81 93 GLU A C 1
ATOM 780 O O . GLU A 1 93 ? 21.481 -9.349 -10.867 1.00 90.81 93 GLU A O 1
ATOM 785 N N . ASN A 1 94 ? 19.675 -9.711 -9.595 1.00 93.12 94 ASN A N 1
ATOM 786 C CA . ASN A 1 94 ? 18.680 -9.250 -10.557 1.00 93.12 94 ASN A CA 1
ATOM 787 C C . ASN A 1 94 ? 18.277 -7.794 -10.303 1.00 93.12 94 ASN A C 1
ATOM 789 O O . ASN A 1 94 ? 18.311 -7.281 -9.185 1.00 93.12 94 ASN A O 1
ATOM 793 N N . ALA A 1 95 ? 17.945 -7.085 -11.382 1.00 93.75 95 ALA A N 1
ATOM 794 C CA . ALA A 1 95 ? 17.407 -5.736 -11.281 1.00 93.75 95 ALA A CA 1
ATOM 795 C C . ALA A 1 95 ? 15.913 -5.808 -10.967 1.00 93.75 95 ALA A C 1
ATOM 797 O O . ALA A 1 95 ? 15.185 -6.564 -11.607 1.00 93.75 95 ALA A O 1
ATOM 798 N N . THR A 1 96 ? 15.475 -4.971 -10.036 1.00 95.69 96 THR A N 1
ATOM 799 C CA . THR A 1 96 ? 14.071 -4.723 -9.731 1.00 95.69 96 THR A CA 1
ATOM 800 C C . THR A 1 96 ? 13.714 -3.317 -10.184 1.00 95.69 96 THR A C 1
ATOM 802 O O . THR A 1 96 ? 14.449 -2.362 -9.924 1.00 95.69 96 THR A O 1
ATOM 805 N N . TYR A 1 97 ? 12.587 -3.198 -10.863 1.00 95.62 97 TYR A N 1
ATOM 806 C CA . TYR A 1 97 ? 12.015 -1.956 -11.357 1.00 95.62 97 TYR A CA 1
ATOM 807 C C . TYR A 1 97 ? 10.775 -1.627 -10.538 1.00 95.62 97 TYR A C 1
ATOM 809 O O . TYR A 1 97 ? 10.110 -2.540 -10.045 1.00 95.62 97 TYR A O 1
ATOM 817 N N . ALA A 1 98 ? 10.486 -0.339 -10.379 1.00 95.81 98 ALA A N 1
ATOM 818 C CA . ALA A 1 98 ? 9.291 0.142 -9.700 1.00 95.81 98 ALA A CA 1
ATOM 819 C C . ALA A 1 98 ? 8.596 1.209 -10.547 1.00 95.81 98 ALA A C 1
ATOM 821 O O . ALA A 1 98 ? 9.280 2.008 -11.181 1.00 95.81 98 ALA A O 1
ATOM 822 N N . GLU A 1 99 ? 7.267 1.254 -10.543 1.00 94.81 99 GLU A N 1
ATOM 823 C CA . GLU A 1 99 ? 6.464 2.314 -11.169 1.00 94.81 99 GLU A CA 1
ATOM 824 C C . GLU A 1 99 ? 5.032 2.333 -10.575 1.00 94.81 99 GLU A C 1
ATOM 826 O O . GLU A 1 99 ? 4.673 1.395 -9.869 1.00 94.81 99 GLU A O 1
ATOM 831 N N . PRO A 1 100 ? 4.205 3.380 -10.774 1.00 93.75 100 PRO A N 1
ATOM 832 C CA . PRO A 1 100 ? 4.484 4.641 -11.458 1.00 93.75 100 PRO A CA 1
ATOM 833 C C . PRO A 1 100 ? 5.268 5.640 -10.591 1.00 93.75 100 PRO A C 1
ATOM 835 O O . PRO A 1 100 ? 5.405 5.509 -9.369 1.00 93.75 100 PRO A O 1
ATOM 838 N N . PHE A 1 101 ? 5.763 6.693 -11.243 1.00 93.25 101 PHE A N 1
ATOM 839 C CA . PHE A 1 101 ? 6.313 7.874 -10.582 1.00 93.25 1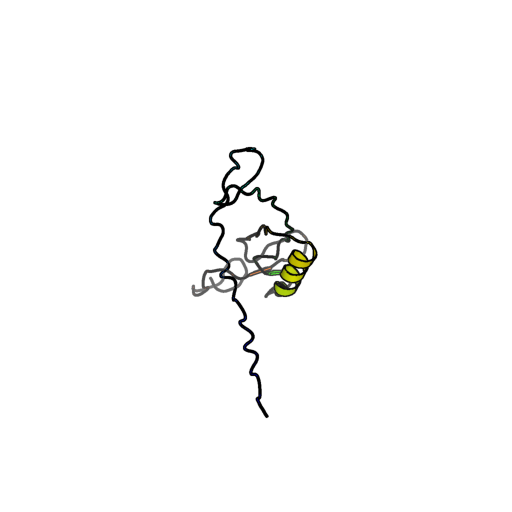01 PHE A CA 1
ATOM 840 C C . PHE A 1 101 ? 5.568 9.136 -11.019 1.00 93.25 101 PHE A C 1
ATOM 842 O O . PHE A 1 101 ? 5.174 9.233 -12.179 1.00 93.25 101 PHE A O 1
ATOM 849 N N . PRO A 1 102 ? 5.381 10.113 -10.113 1.00 91.75 102 PRO A N 1
ATOM 850 C CA . PRO A 1 102 ? 4.559 11.289 -10.392 1.00 91.75 102 PRO A CA 1
ATOM 851 C C . PRO A 1 102 ? 5.240 12.323 -11.303 1.00 91.75 102 PRO A C 1
ATOM 853 O O . PRO A 1 102 ? 4.594 13.280 -11.723 1.00 91.75 102 PRO A O 1
ATOM 856 N N . TRP A 1 103 ? 6.534 12.173 -11.594 1.00 89.56 103 TRP A N 1
ATOM 857 C CA . TRP A 1 103 ? 7.284 13.098 -12.441 1.00 89.56 103 TRP A CA 1
ATOM 858 C C . TRP A 1 103 ? 7.375 12.606 -13.886 1.00 89.56 103 TRP A C 1
ATOM 860 O O . TRP A 1 103 ? 7.577 11.422 -14.158 1.00 89.56 103 TRP A O 1
ATOM 870 N N . GLN A 1 104 ? 7.271 13.548 -14.823 1.00 89.00 104 GLN A N 1
ATOM 871 C CA . GLN A 1 104 ? 7.532 13.292 -16.236 1.00 89.00 104 GLN A CA 1
ATOM 872 C C . GLN A 1 104 ? 9.036 13.285 -16.514 1.00 89.00 104 GLN A C 1
ATOM 874 O O . GLN A 1 104 ? 9.794 14.015 -15.880 1.00 89.00 104 GLN A O 1
ATOM 879 N N . ARG A 1 105 ? 9.440 12.485 -17.501 1.00 91.12 105 ARG A N 1
ATOM 880 C CA . ARG A 1 105 ? 10.827 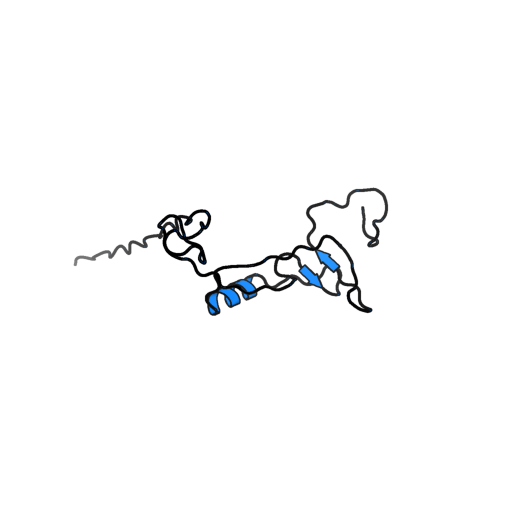12.351 -17.952 1.00 91.12 105 ARG A CA 1
ATOM 881 C C . ARG A 1 105 ? 11.041 13.066 -19.290 1.00 91.12 105 ARG A C 1
ATOM 883 O O . ARG A 1 105 ? 11.036 12.430 -20.343 1.00 91.12 105 ARG A O 1
ATOM 890 N N . THR A 1 106 ? 11.099 14.398 -19.264 1.00 91.38 106 THR A N 1
ATOM 891 C CA . THR A 1 106 ? 11.164 15.265 -20.461 1.00 91.38 106 THR A CA 1
ATOM 892 C C . THR A 1 106 ? 12.515 15.961 -20.662 1.00 91.38 106 THR A C 1
ATOM 894 O O . THR A 1 106 ? 12.648 16.788 -21.565 1.00 91.38 106 THR A O 1
ATOM 897 N N . GLY A 1 107 ? 13.501 15.715 -19.802 1.00 87.69 107 GLY A N 1
ATOM 898 C CA . GLY A 1 107 ? 14.806 16.367 -19.850 1.00 87.69 107 GLY A CA 1
ATOM 899 C C . GLY A 1 107 ? 15.716 15.825 -20.964 1.00 87.69 107 GLY A C 1
ATOM 900 O O . GLY A 1 107 ? 15.551 14.689 -21.408 1.00 87.69 107 GLY A O 1
ATOM 901 N N . PRO A 1 108 ? 16.711 16.608 -21.425 1.00 92.62 108 PRO A N 1
ATOM 902 C CA . PRO A 1 108 ? 17.688 16.125 -22.395 1.00 92.62 108 PRO A CA 1
ATOM 903 C C . PRO A 1 108 ? 18.641 15.087 -21.773 1.00 92.62 108 PRO A C 1
ATOM 905 O O . PRO A 1 108 ? 19.243 15.320 -20.717 1.00 92.62 108 PRO A O 1
ATOM 908 N N . GLY A 1 109 ? 18.837 13.975 -22.485 1.00 92.94 109 GLY A N 1
ATOM 909 C CA . GLY A 1 109 ? 19.751 12.888 -22.120 1.00 92.94 109 GLY A CA 1
ATOM 910 C C . GLY A 1 109 ? 19.174 11.875 -21.126 1.00 92.94 109 GLY A C 1
ATOM 911 O O . GLY A 1 109 ? 18.008 11.948 -20.742 1.00 92.94 109 GLY A O 1
ATOM 912 N N . ASP A 1 110 ? 20.030 10.945 -20.699 1.00 94.81 110 ASP A N 1
ATOM 913 C CA . ASP A 1 110 ? 19.620 9.777 -19.915 1.00 94.81 110 ASP A CA 1
ATOM 914 C C . ASP A 1 110 ? 19.795 9.989 -18.398 1.00 94.81 110 ASP A C 1
ATOM 916 O O . ASP A 1 110 ? 20.744 10.627 -17.926 1.00 94.81 110 ASP A O 1
ATOM 920 N N . ALA A 1 111 ? 18.860 9.448 -17.622 1.00 92.12 111 ALA A N 1
ATOM 921 C CA . ALA A 1 111 ? 18.901 9.289 -16.177 1.00 92.12 111 ALA A CA 1
ATOM 922 C C . ALA A 1 111 ? 19.752 8.070 -15.776 1.00 92.12 111 ALA A C 1
ATOM 924 O O . ALA A 1 111 ? 20.209 7.291 -16.611 1.00 92.12 111 ALA A O 1
ATOM 925 N N . LEU A 1 112 ? 19.955 7.880 -14.468 1.00 90.31 112 LEU A N 1
ATOM 926 C CA . LEU A 1 112 ? 20.798 6.799 -13.929 1.00 90.31 112 LEU A CA 1
ATOM 927 C C . LEU A 1 112 ? 20.2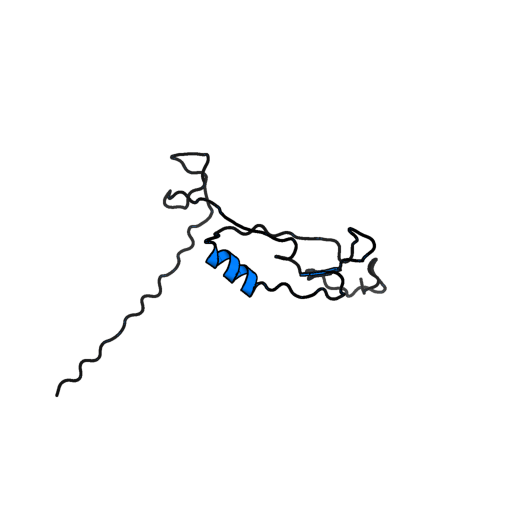58 5.387 -14.203 1.00 90.31 112 LEU A C 1
ATOM 929 O O . LEU A 1 112 ? 21.001 4.413 -14.105 1.00 90.31 112 LEU A O 1
ATOM 933 N N . ASP A 1 113 ? 18.981 5.266 -14.549 1.00 90.44 113 ASP A N 1
ATOM 934 C CA . ASP A 1 113 ? 18.366 4.011 -14.975 1.00 90.44 113 ASP A CA 1
ATOM 935 C C . ASP A 1 113 ? 18.434 3.779 -16.493 1.00 90.44 113 ASP A C 1
ATOM 937 O O . ASP A 1 113 ? 17.979 2.736 -16.962 1.00 90.44 113 ASP A O 1
ATOM 941 N N . GLY A 1 114 ? 19.036 4.707 -17.247 1.00 90.81 114 GLY A N 1
ATOM 942 C CA . GLY A 1 114 ? 19.177 4.644 -18.702 1.00 90.81 114 GLY A CA 1
ATOM 943 C C . GLY A 1 114 ? 17.941 5.097 -19.484 1.00 90.81 114 GLY A C 1
ATOM 944 O O . GLY A 1 114 ? 17.920 4.948 -20.701 1.00 90.81 114 GLY A O 1
ATOM 945 N N . LYS A 1 115 ? 16.907 5.625 -18.816 1.00 89.94 115 LYS A N 1
ATOM 946 C CA . LYS A 1 115 ? 15.726 6.228 -19.462 1.00 89.94 115 LYS A CA 1
ATOM 947 C C . LYS A 1 115 ? 15.869 7.747 -19.531 1.00 89.94 115 LYS A C 1
ATOM 949 O O . LYS A 1 115 ? 16.772 8.298 -18.919 1.00 89.94 115 LYS A O 1
ATOM 954 N N . ALA A 1 116 ? 14.955 8.441 -20.210 1.00 91.75 116 ALA A N 1
ATOM 955 C CA . ALA A 1 116 ? 14.938 9.907 -20.211 1.00 91.75 116 ALA A CA 1
ATOM 956 C C . ALA A 1 116 ? 14.917 10.487 -18.777 1.00 91.75 116 ALA A C 1
ATOM 958 O O . ALA A 1 116 ? 14.372 9.864 -17.851 1.00 91.75 116 ALA A O 1
ATOM 959 N N . LYS A 1 117 ? 15.539 11.660 -18.609 1.00 89.00 117 LYS A N 1
ATOM 960 C CA . LYS A 1 117 ? 15.528 12.436 -17.358 1.00 89.00 117 LYS A CA 1
ATOM 961 C C . LYS A 1 117 ? 14.173 13.040 -17.061 1.00 89.00 117 LYS A C 1
ATOM 963 O O . LYS A 1 117 ? 13.588 13.626 -17.994 1.00 89.00 117 LYS A O 1
#

Sequence (117 aa):
MMILEMIFMVTLAEYSAMGPLKVSEDNPRYFADNDGKVIYLTGAHTWNNLKDMGNTDPPRAFDYEGYLDFLEEYNHNFIRLWTWELTKFRYDENATYAEPFPWQRTGPGDALDGKAK

pLDDT: mean 88.36, std 15.29, range [36.25, 98.38]

Secondary structure (DSSP, 8-state):
-------------------S-EE-SS-TTSEE-TT--EE---B---SSSSSEEESSSSPPPP-HHHHHHHHHHTT--B--------SEE-SSSS-EEEE--SS---SSSB-TTSSB-

Foldseek 3Di:
DDDDDDDPDPDDPPPDPLPDWDQAPVHNVFTATPVRHTDDADDDEDQPQAKAKDLDVVHDHDPNVVVVVVCVVVVGDDYDYHDDPDQWDDPDPTIMGIDDDPDDQPDPAADPVRHGD

Radius of gyration: 23.15 Å; chains: 1; bounding box: 81×29×50 Å